Protein AF-A0A944GL21-F1 (afdb_monomer)

Solvent-accessible surface area (backbone atoms only — not comparable to full-atom values): 5598 Å² total; per-residue (Å²): 144,89,67,90,77,76,89,52,74,66,55,57,54,48,52,57,44,33,73,73,61,75,60,78,89,88,84,78,70,87,88,74,52,60,68,60,52,49,60,75,72,48,92,72,87,84,83,83,70,82,78,91,68,49,75,46,81,31,99,62,72,93,65,67,48,70,46,98,87,59,42,30,41,34,19,60,85,77,69,72,131

Radius of gyration: 19.55 Å; Cα contacts (8 Å, |Δi|>4): 61; chains: 1; bounding box: 32×34×52 Å

Secondary structure (DSSP, 8-state):
--S-----HHHHHHHHHHHHHS------STTSSHHHHHHHH-SS--PPPSPS-EEEEESS-SS-EE-TTSEEEEEGGGG--

pLDDT: mean 90.7, std 9.03, range [49.31, 97.19]

Mean predicted aligned error: 8.11 Å

Nearest PDB structures (foldseek):
  6yxy-assembly1_A2  TM=2.443E-01  e=7.843E+00  Trypanosoma brucei brucei

Sequence (81 aa):
MDKTYKKRIADKLLSEQLEAAGAVLIQGPKWCGKMTTVQQAAVSSMFLNAPSFMMVLTGVGTYAYTRTDGVTVVPISALGV

Foldseek 3Di:
DPDPDDDDPVLVVVVVCCVVPVDDDDDDDPPPCRVVSCVVVDPDDDDDDDDPAAEDEDCDDDDWDADPVRYIYHYPVRVPD

Structure (mmCIF, N/CA/C/O backbone):
data_AF-A0A944GL21-F1
#
_entry.id   AF-A0A944GL21-F1
#
loop_
_atom_site.group_PDB
_atom_site.id
_atom_site.type_symbol
_atom_site.label_atom_id
_atom_site.label_alt_id
_atom_site.label_comp_id
_atom_site.label_asym_id
_atom_site.label_entity_id
_atom_site.label_seq_id
_atom_site.pdbx_PDB_ins_code
_atom_site.Cartn_x
_atom_site.Cartn_y
_atom_site.Cartn_z
_atom_site.occupancy
_atom_site.B_iso_or_equiv
_atom_site.auth_seq_id
_atom_site.auth_comp_id
_atom_site.auth_asym_id
_atom_site.auth_atom_id
_atom_site.pdbx_PDB_model_num
ATOM 1 N N . MET A 1 1 ? 4.577 7.350 23.490 1.00 52.03 1 MET A N 1
ATOM 2 C CA . MET A 1 1 ? 3.181 7.302 23.017 1.00 52.03 1 MET A CA 1
ATOM 3 C C . MET A 1 1 ? 2.304 7.142 24.234 1.00 52.03 1 MET A C 1
ATOM 5 O O . MET A 1 1 ? 2.081 6.029 24.670 1.00 52.03 1 MET A O 1
ATOM 9 N N . ASP A 1 2 ? 1.898 8.268 24.807 1.00 49.31 2 ASP A N 1
ATOM 10 C CA . ASP A 1 2 ? 0.916 8.316 25.886 1.00 49.31 2 ASP A CA 1
ATOM 11 C C . ASP A 1 2 ? 0.104 9.605 25.698 1.00 49.31 2 ASP A C 1
ATOM 13 O O . ASP A 1 2 ? 0.326 10.652 26.299 1.00 49.31 2 ASP A O 1
ATOM 17 N N . LYS A 1 3 ? -0.727 9.571 24.657 1.00 59.25 3 LYS A N 1
ATOM 18 C CA . LYS A 1 3 ? -1.801 10.530 24.414 1.00 59.25 3 LYS A CA 1
ATOM 19 C C . LYS A 1 3 ? -3.018 9.661 24.192 1.00 59.25 3 LYS A C 1
ATOM 21 O O . LYS A 1 3 ? -3.057 8.943 23.196 1.00 59.25 3 LYS A O 1
ATOM 26 N N . THR A 1 4 ? -3.958 9.689 25.126 1.00 84.31 4 THR A N 1
ATOM 27 C CA . THR A 1 4 ? -5.184 8.891 25.095 1.00 84.31 4 THR A CA 1
ATOM 28 C C . THR A 1 4 ? -5.899 9.088 23.758 1.00 84.31 4 THR A C 1
ATOM 30 O O . THR A 1 4 ? -6.543 10.112 23.529 1.00 84.31 4 THR A O 1
ATOM 33 N N . TYR A 1 5 ? -5.737 8.137 22.834 1.00 87.88 5 TYR A N 1
ATOM 34 C CA . TYR A 1 5 ? -6.421 8.165 21.548 1.00 87.88 5 TYR A CA 1
ATOM 35 C C . TYR A 1 5 ? -7.925 8.053 21.802 1.00 87.88 5 TYR A C 1
ATOM 37 O O . TYR A 1 5 ? -8.399 7.092 22.409 1.00 87.88 5 TYR A O 1
ATOM 45 N N . LYS A 1 6 ? -8.693 9.045 21.347 1.00 91.50 6 LYS A N 1
ATOM 46 C CA . LYS A 1 6 ? -10.151 9.002 21.444 1.00 91.50 6 LYS A CA 1
ATOM 47 C C . LYS A 1 6 ? -10.697 8.215 20.259 1.00 91.50 6 LYS A C 1
ATOM 49 O O . LYS A 1 6 ? -10.572 8.668 19.121 1.00 91.50 6 LYS A O 1
ATOM 54 N N . LYS A 1 7 ? -11.333 7.072 20.538 1.00 91.62 7 LYS A N 1
ATOM 55 C CA . LYS A 1 7 ? -11.990 6.256 19.509 1.00 91.62 7 LYS A CA 1
ATOM 56 C C . LYS A 1 7 ? -12.979 7.094 18.695 1.00 91.62 7 LYS A C 1
ATOM 58 O O . LYS A 1 7 ? -13.782 7.852 19.245 1.00 91.62 7 LYS A O 1
ATOM 63 N N . ARG A 1 8 ? -12.899 6.951 17.376 1.00 93.81 8 ARG A N 1
ATOM 64 C CA . ARG A 1 8 ? -13.734 7.596 16.360 1.00 93.81 8 ARG A CA 1
ATOM 65 C C . ARG A 1 8 ? -14.695 6.563 15.770 1.00 93.81 8 ARG A C 1
ATOM 67 O O . ARG A 1 8 ? -14.443 5.365 15.820 1.00 93.81 8 ARG A O 1
ATOM 74 N N . ILE A 1 9 ? -15.764 7.033 15.124 1.00 94.62 9 ILE A N 1
ATOM 75 C CA . ILE A 1 9 ? -16.729 6.168 14.414 1.00 94.62 9 ILE A CA 1
ATOM 76 C C . ILE A 1 9 ? -16.018 5.305 13.354 1.00 94.62 9 ILE A C 1
ATOM 7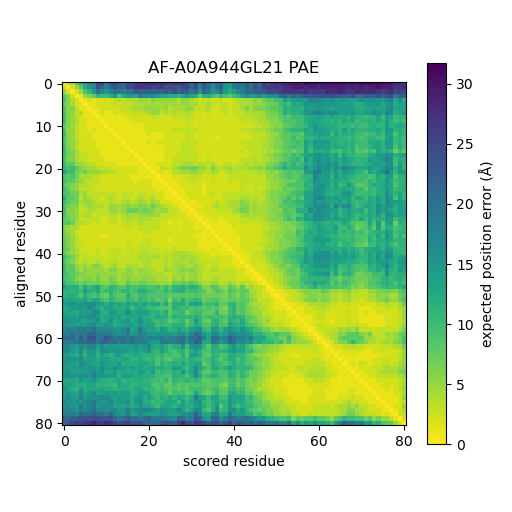8 O O . ILE A 1 9 ? -16.343 4.136 13.181 1.00 94.62 9 ILE A O 1
ATOM 82 N N . ALA A 1 10 ? -14.988 5.861 12.709 1.00 94.06 10 ALA A N 1
ATOM 83 C CA . ALA A 1 10 ? -14.183 5.163 11.712 1.00 94.06 10 ALA A CA 1
ATOM 84 C C . ALA A 1 10 ? -13.474 3.907 12.248 1.00 94.06 10 ALA A C 1
ATOM 86 O O . ALA A 1 10 ? -13.259 2.986 11.472 1.00 94.06 10 ALA A O 1
ATOM 87 N N . ASP A 1 11 ? -13.126 3.847 13.540 1.00 95.06 11 ASP A N 1
ATOM 88 C CA . ASP A 1 11 ? -12.453 2.668 14.106 1.00 95.06 11 ASP A CA 1
ATOM 89 C C . ASP A 1 11 ? -13.403 1.465 14.141 1.00 95.06 11 ASP A C 1
ATOM 91 O O . ASP A 1 11 ? -13.010 0.356 13.795 1.00 95.06 11 ASP A O 1
ATOM 95 N N . LYS A 1 12 ? -14.671 1.707 14.502 1.00 95.69 12 LYS A N 1
ATOM 96 C CA . LYS A 1 12 ? -15.721 0.682 14.516 1.00 95.69 12 LYS A CA 1
ATOM 97 C C . LYS A 1 12 ? 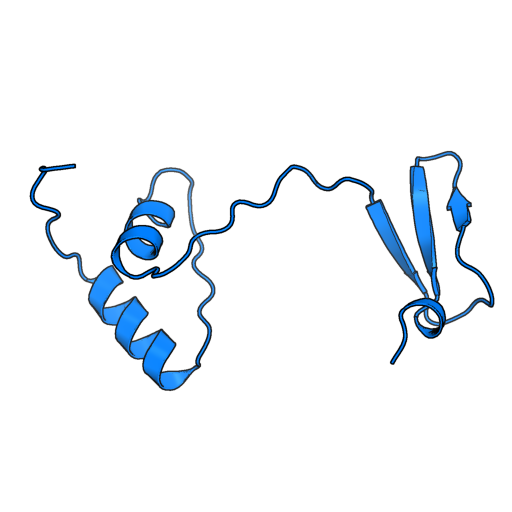-16.080 0.229 13.099 1.00 95.69 12 LYS A C 1
ATOM 99 O O . LYS A 1 12 ? -16.166 -0.964 12.842 1.00 95.69 12 LYS A O 1
ATOM 104 N N . LEU A 1 13 ? -16.241 1.176 12.173 1.00 95.62 13 LEU A N 1
ATOM 105 C CA . LEU A 1 13 ? -16.524 0.847 10.773 1.00 95.62 13 LEU A CA 1
ATOM 106 C C . LEU A 1 13 ? -15.396 0.015 10.153 1.00 95.62 13 LEU A C 1
ATOM 108 O O . LEU A 1 13 ? -15.665 -0.939 9.434 1.00 95.62 13 LEU A O 1
ATOM 112 N N . LEU A 1 14 ? -14.138 0.351 10.455 1.00 95.56 14 LEU A N 1
ATOM 113 C CA . LEU A 1 14 ? -12.988 -0.397 9.958 1.00 95.56 14 LEU A CA 1
ATOM 114 C C . LEU A 1 14 ? -12.962 -1.830 10.504 1.00 95.56 14 LEU A C 1
ATOM 116 O O . LEU A 1 14 ? -12.713 -2.748 9.727 1.00 95.56 14 LEU A O 1
ATOM 120 N N . SER A 1 15 ? -13.224 -2.035 11.801 1.00 94.81 15 SER A N 1
ATOM 121 C CA . SER A 1 15 ? -13.248 -3.386 12.377 1.00 94.81 15 SER A CA 1
ATOM 122 C C . SER A 1 15 ? -14.367 -4.238 11.782 1.00 94.81 15 SER A C 1
ATOM 124 O O . SER A 1 15 ? -14.105 -5.354 11.353 1.00 94.81 15 SER A O 1
ATOM 126 N N . GLU A 1 16 ? -15.579 -3.688 11.660 1.00 96.50 16 GLU A N 1
ATOM 127 C CA . GLU A 1 16 ? -16.725 -4.397 11.069 1.00 96.50 16 GLU A CA 1
ATOM 128 C C . GLU A 1 16 ? -16.472 -4.765 9.596 1.00 96.50 16 GLU A C 1
ATOM 130 O O . GLU A 1 16 ? -16.763 -5.878 9.162 1.00 96.50 16 GLU A O 1
ATOM 135 N N . GLN A 1 17 ? -15.881 -3.852 8.818 1.00 96.25 17 GLN A N 1
ATOM 136 C CA . GLN A 1 17 ? -15.543 -4.115 7.417 1.00 96.25 17 GLN A CA 1
ATOM 137 C C . GLN A 1 17 ? -14.414 -5.144 7.266 1.00 96.25 17 GLN A C 1
ATOM 139 O O . GLN A 1 17 ? -14.471 -5.974 6.360 1.00 96.25 17 GLN A O 1
ATOM 144 N N . LEU A 1 18 ? -13.400 -5.115 8.138 1.00 95.62 18 LEU A N 1
ATOM 145 C CA . LEU A 1 18 ? -12.322 -6.109 8.131 1.00 95.62 18 LEU A CA 1
ATOM 146 C C . LEU A 1 18 ? -12.827 -7.499 8.524 1.00 95.62 18 LEU A C 1
ATOM 148 O O . LEU A 1 18 ? -12.440 -8.469 7.878 1.00 95.62 18 LEU A O 1
ATOM 152 N N . GLU A 1 19 ? -13.706 -7.599 9.523 1.00 96.44 19 GLU A N 1
ATOM 153 C CA . GLU A 1 19 ? -14.332 -8.867 9.923 1.00 96.44 19 GLU A CA 1
ATOM 154 C C . GLU A 1 19 ? -15.166 -9.476 8.789 1.00 96.44 19 GLU A C 1
ATOM 156 O O . GLU A 1 19 ? -15.146 -10.689 8.594 1.00 96.44 19 GLU A O 1
ATOM 161 N N . ALA A 1 20 ? -15.861 -8.643 8.008 1.00 97.19 20 ALA A N 1
ATOM 162 C CA . ALA A 1 20 ? -16.699 -9.113 6.909 1.00 97.19 20 ALA A CA 1
ATOM 163 C C . ALA A 1 20 ? -15.918 -9.441 5.621 1.00 97.19 20 ALA A C 1
ATOM 165 O O . ALA A 1 20 ? -16.266 -10.395 4.928 1.00 97.19 20 ALA A O 1
ATOM 166 N N . ALA A 1 21 ? -14.901 -8.646 5.264 1.00 95.62 21 ALA A N 1
ATOM 167 C CA . ALA A 1 21 ? -14.242 -8.718 3.952 1.00 95.62 21 ALA A CA 1
ATOM 168 C C . ALA A 1 21 ? -12.798 -9.245 3.983 1.00 95.62 21 ALA A C 1
ATOM 170 O O . ALA A 1 21 ? -12.251 -9.586 2.936 1.00 95.62 21 ALA A O 1
ATOM 171 N N . GLY A 1 22 ? -12.135 -9.250 5.142 1.00 95.06 22 GLY A N 1
ATOM 172 C CA . GLY A 1 22 ? -10.713 -9.592 5.281 1.00 95.06 22 GLY A CA 1
ATOM 173 C C . GLY A 1 22 ? -9.731 -8.532 4.756 1.00 95.06 22 GLY A C 1
ATOM 174 O O . GLY A 1 22 ? -8.555 -8.561 5.113 1.00 95.06 22 GLY A O 1
ATOM 175 N N . ALA A 1 23 ? -10.188 -7.564 3.955 1.00 95.38 23 ALA A N 1
ATOM 176 C CA . ALA A 1 23 ? -9.396 -6.432 3.479 1.00 95.38 23 ALA A CA 1
ATOM 177 C C . ALA A 1 23 ? -10.271 -5.191 3.252 1.00 95.38 23 ALA A C 1
ATOM 179 O O . ALA A 1 23 ? -11.402 -5.291 2.780 1.00 95.38 23 ALA A O 1
ATOM 180 N N . VAL A 1 24 ? -9.731 -4.006 3.559 1.00 94.69 24 VAL A N 1
ATOM 181 C CA . VAL A 1 24 ? -10.449 -2.727 3.431 1.00 94.69 24 VAL A CA 1
ATOM 182 C C . VAL A 1 24 ? -9.559 -1.672 2.784 1.00 94.69 24 VAL A C 1
ATOM 184 O O . VAL A 1 24 ? -8.431 -1.433 3.216 1.00 94.69 24 VAL A O 1
ATOM 187 N N . LEU A 1 25 ? -10.091 -0.995 1.766 1.00 94.75 25 LEU A N 1
ATOM 188 C CA . LEU A 1 25 ? -9.449 0.143 1.117 1.00 94.75 25 LEU A CA 1
ATOM 189 C C . LEU A 1 25 ? -9.881 1.454 1.790 1.00 94.75 25 LEU A C 1
ATOM 191 O O . LEU A 1 25 ? -11.047 1.835 1.732 1.00 94.75 25 LEU A O 1
ATOM 195 N N . ILE A 1 26 ? -8.936 2.179 2.393 1.00 93.50 26 ILE A N 1
ATOM 196 C CA . ILE A 1 26 ? -9.217 3.446 3.088 1.00 93.50 26 ILE A CA 1
ATOM 197 C C . ILE A 1 26 ? -8.787 4.641 2.230 1.00 93.50 26 ILE A C 1
ATOM 199 O O . ILE A 1 26 ? -7.597 4.860 2.004 1.00 93.50 26 ILE A O 1
ATOM 203 N N . GLN A 1 27 ? -9.748 5.467 1.807 1.00 94.12 27 GLN A N 1
ATOM 204 C CA . GLN A 1 27 ? -9.526 6.602 0.896 1.00 94.12 27 GLN A CA 1
ATOM 205 C C . GLN A 1 27 ? -9.972 7.961 1.459 1.00 94.12 27 GLN A C 1
ATOM 207 O O . GLN A 1 27 ? -10.706 8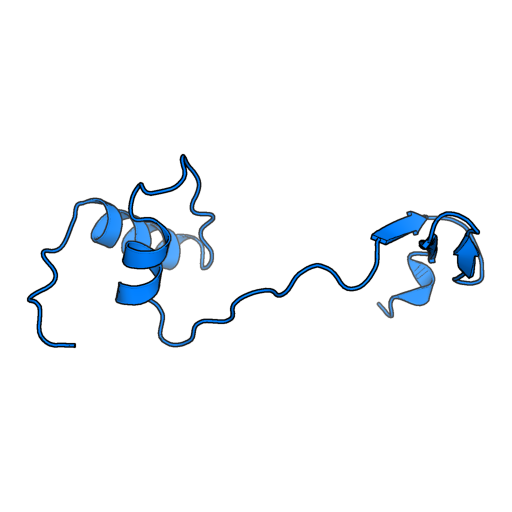.064 2.440 1.00 94.12 27 GLN A O 1
ATOM 212 N N . GLY A 1 28 ? -9.464 9.043 0.856 1.00 93.62 28 GLY A N 1
ATOM 213 C CA . GLY A 1 28 ? -9.941 10.420 1.042 1.00 93.62 28 GLY A CA 1
ATOM 214 C C . GLY A 1 28 ? -8.816 11.475 1.041 1.00 93.62 28 GLY A C 1
ATOM 215 O O . GLY A 1 28 ? -7.656 11.129 0.820 1.00 93.62 28 GLY A O 1
ATOM 216 N N . PRO A 1 29 ? -9.106 12.730 1.430 1.00 95.06 29 PRO A N 1
ATOM 217 C CA . PRO A 1 29 ? -8.137 13.831 1.385 1.00 95.06 29 PRO A CA 1
ATOM 218 C C . PRO A 1 29 ? -6.932 13.632 2.319 1.00 95.06 29 PRO A C 1
ATOM 220 O O . PRO A 1 29 ? -7.030 12.961 3.355 1.00 95.06 29 PRO A O 1
ATOM 223 N N . LYS A 1 30 ? -5.786 14.241 1.993 1.00 92.38 30 LYS A N 1
ATOM 224 C CA . LYS A 1 30 ? -4.624 14.278 2.899 1.00 92.38 30 LYS A CA 1
ATOM 225 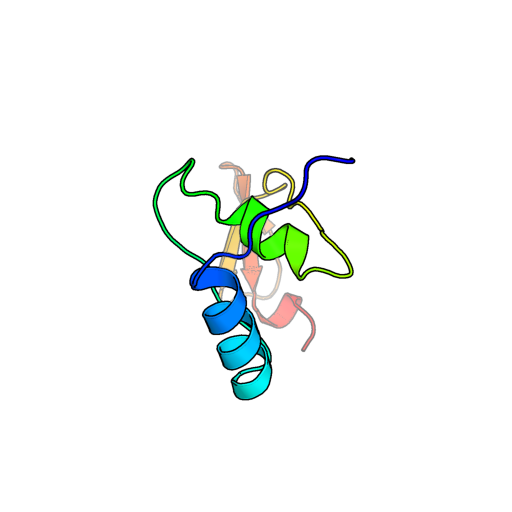C C . LYS A 1 30 ? -5.038 14.925 4.232 1.00 92.38 30 LYS A C 1
ATOM 227 O O . LYS A 1 30 ? -5.909 15.783 4.260 1.00 92.38 30 L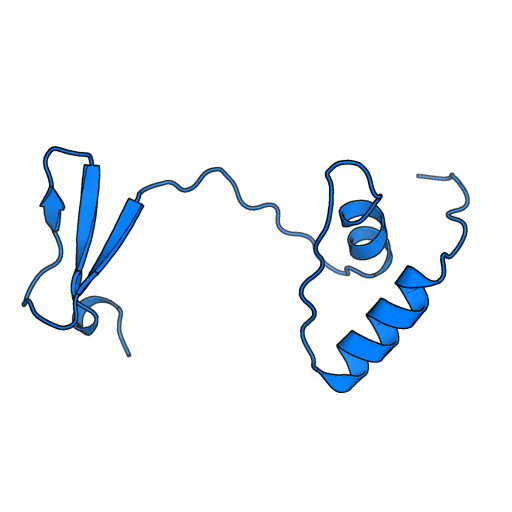YS A O 1
ATOM 232 N N . TRP A 1 31 ? -4.422 14.492 5.335 1.00 88.94 31 TRP A N 1
ATOM 233 C CA . TRP A 1 31 ? -4.674 14.997 6.698 1.00 88.94 31 TRP A CA 1
ATOM 234 C C . TRP A 1 31 ? -5.996 14.568 7.371 1.00 88.94 31 TRP A C 1
ATOM 236 O O . TRP A 1 31 ? -6.176 14.819 8.555 1.00 88.94 31 TRP A O 1
ATOM 246 N N . CYS A 1 32 ? -6.890 13.804 6.731 1.00 92.69 32 CYS A N 1
ATOM 247 C CA . CYS A 1 32 ? -8.124 13.341 7.408 1.00 92.69 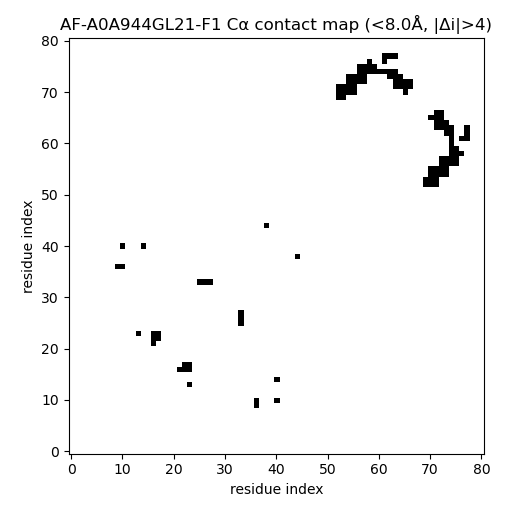32 CYS A CA 1
ATOM 248 C C . CYS A 1 32 ? -7.923 12.209 8.446 1.00 92.69 32 CYS A C 1
ATOM 250 O O . CYS A 1 32 ? -8.876 11.522 8.802 1.00 92.69 32 CYS A O 1
ATOM 252 N N . GLY A 1 33 ? -6.692 11.940 8.896 1.00 91.56 33 GLY A N 1
ATOM 253 C CA . GLY A 1 33 ? -6.419 10.944 9.941 1.00 91.56 33 GLY A CA 1
ATOM 254 C C . GLY A 1 33 ? -6.620 9.478 9.535 1.00 91.56 33 GLY A C 1
ATOM 255 O O . GLY A 1 33 ? -6.832 8.648 10.415 1.00 91.56 33 GLY A O 1
ATOM 256 N N . LYS A 1 34 ? -6.553 9.156 8.233 1.00 94.50 34 LYS A N 1
ATOM 257 C CA . LYS A 1 34 ? -6.658 7.782 7.696 1.00 94.50 34 LYS A CA 1
ATOM 258 C C . LYS A 1 34 ? -5.574 6.861 8.229 1.00 94.50 34 LYS A C 1
ATOM 260 O O . LYS A 1 34 ? -5.879 5.837 8.821 1.00 94.50 34 LYS A O 1
ATOM 265 N N . MET A 1 35 ? -4.312 7.261 8.046 1.00 92.19 35 MET A N 1
ATOM 266 C CA . MET A 1 35 ? -3.177 6.489 8.550 1.00 92.19 35 MET A CA 1
ATOM 267 C C . MET A 1 35 ? -3.256 6.320 10.059 1.00 92.19 35 MET A C 1
ATOM 269 O O . MET A 1 35 ? -2.997 5.234 10.551 1.00 92.19 35 MET A O 1
ATOM 273 N N . THR A 1 36 ? -3.695 7.353 10.779 1.00 92.81 36 THR A N 1
ATOM 274 C CA . THR A 1 36 ? -3.897 7.262 12.223 1.00 92.81 36 THR A CA 1
ATOM 275 C C . THR A 1 36 ? -4.928 6.192 12.578 1.00 92.81 36 THR A C 1
ATOM 277 O O . THR A 1 36 ? -4.655 5.411 13.474 1.00 92.81 36 THR A O 1
ATOM 280 N N . THR A 1 37 ? -6.064 6.103 11.865 1.00 93.88 37 THR A N 1
ATOM 281 C CA . THR A 1 37 ? -7.068 5.034 12.070 1.00 93.88 37 THR A CA 1
ATOM 282 C C . THR A 1 37 ? -6.463 3.653 11.819 1.00 93.88 37 THR A C 1
ATOM 284 O O . THR A 1 37 ? -6.575 2.778 12.669 1.00 93.88 37 THR A O 1
ATOM 287 N N . VAL A 1 38 ? -5.763 3.470 10.692 1.00 93.56 38 VAL A N 1
ATOM 288 C CA . VAL A 1 38 ? -5.101 2.194 10.358 1.00 93.56 38 VAL A CA 1
ATOM 289 C C . VAL A 1 38 ? -4.103 1.801 11.441 1.00 93.56 38 VAL A C 1
ATOM 291 O O . VAL A 1 38 ? -4.121 0.670 11.906 1.00 93.56 38 VAL A O 1
ATOM 294 N N . GLN A 1 39 ? -3.267 2.738 11.890 1.00 92.50 39 GLN A N 1
ATOM 295 C CA . GLN A 1 39 ? -2.241 2.490 12.904 1.00 92.50 39 GLN A CA 1
ATOM 296 C C . GLN A 1 39 ? -2.805 2.103 14.275 1.00 92.50 39 GLN A C 1
ATOM 298 O O . GLN A 1 39 ? -2.090 1.470 15.039 1.00 92.50 39 GLN A O 1
ATOM 303 N N . GLN A 1 40 ? -4.050 2.467 14.607 1.00 92.06 40 GLN A N 1
ATOM 304 C CA . GLN A 1 40 ? -4.671 2.004 15.854 1.00 92.06 40 GLN A CA 1
ATOM 305 C C . GLN A 1 40 ? -5.099 0.532 15.800 1.00 92.06 40 GLN A C 1
ATOM 307 O O . GLN A 1 40 ? -5.183 -0.102 16.846 1.00 92.06 40 GLN A O 1
ATOM 312 N N . ALA A 1 41 ? -5.393 0.003 14.608 1.00 90.38 41 ALA A N 1
ATOM 313 C CA . ALA A 1 41 ? -5.846 -1.376 14.414 1.00 90.38 41 ALA A CA 1
ATOM 314 C C . ALA A 1 41 ? -4.735 -2.315 13.907 1.00 90.38 41 ALA A C 1
ATOM 316 O O . ALA A 1 41 ? -4.827 -3.529 14.063 1.00 90.38 41 ALA A O 1
ATOM 317 N N . ALA A 1 42 ? -3.699 -1.771 13.270 1.00 92.56 42 ALA A N 1
ATOM 318 C CA . ALA A 1 42 ? -2.651 -2.551 12.632 1.00 92.56 42 ALA A CA 1
ATOM 319 C C . ALA A 1 42 ? -1.730 -3.226 13.658 1.00 92.56 42 ALA A C 1
ATOM 321 O O . ALA A 1 42 ? -1.125 -2.565 14.497 1.00 92.56 42 ALA A O 1
ATOM 322 N N . VAL A 1 43 ? -1.554 -4.542 13.516 1.00 93.19 43 VAL A N 1
ATOM 323 C CA . VAL A 1 43 ? -0.515 -5.308 14.231 1.00 93.19 43 VAL A CA 1
ATOM 324 C C . VAL A 1 43 ? 0.863 -5.070 13.605 1.00 93.19 43 VAL A C 1
ATOM 326 O O . VAL A 1 43 ? 1.875 -5.009 14.296 1.00 93.19 43 VAL A O 1
ATOM 329 N N . SER A 1 44 ? 0.902 -4.888 12.286 1.00 93.50 44 SER A N 1
ATOM 330 C CA . SER A 1 44 ? 2.108 -4.587 11.518 1.00 93.50 44 SER A CA 1
ATOM 331 C C . SER A 1 44 ? 1.818 -3.501 10.491 1.00 93.50 44 SER A C 1
ATOM 333 O O . SER A 1 44 ? 0.754 -3.501 9.871 1.00 93.50 44 SER A O 1
ATOM 335 N N . SER A 1 45 ? 2.775 -2.606 10.262 1.00 90.94 45 SER A N 1
ATOM 336 C CA . SER A 1 45 ? 2.668 -1.563 9.241 1.00 90.94 45 SER A CA 1
ATOM 337 C C . SER A 1 45 ? 3.848 -1.627 8.285 1.00 90.94 45 SER A C 1
ATOM 339 O O . SER A 1 45 ? 4.995 -1.621 8.732 1.00 90.94 45 SER A O 1
ATOM 341 N N . MET A 1 46 ? 3.570 -1.609 6.985 1.00 90.62 46 MET A N 1
ATOM 342 C CA . MET A 1 46 ? 4.583 -1.463 5.946 1.00 90.62 46 MET A CA 1
ATOM 343 C C . MET A 1 46 ? 4.299 -0.186 5.159 1.00 90.62 46 MET A C 1
ATOM 345 O O . MET A 1 46 ? 3.179 0.035 4.700 1.00 90.62 46 MET A O 1
ATOM 349 N N . PHE A 1 47 ? 5.311 0.664 5.026 1.00 88.75 47 PHE A N 1
ATOM 350 C CA . PHE A 1 47 ? 5.238 1.869 4.211 1.00 88.75 47 PHE A CA 1
ATOM 351 C C . PHE A 1 47 ? 5.909 1.577 2.878 1.00 88.75 47 PHE A C 1
ATOM 353 O O . PHE A 1 47 ? 7.062 1.151 2.836 1.00 88.75 47 PHE A O 1
ATOM 360 N N . LEU A 1 48 ? 5.171 1.774 1.790 1.00 87.75 48 LEU A N 1
ATOM 361 C CA . LEU A 1 48 ? 5.705 1.597 0.448 1.00 87.75 48 LEU A CA 1
ATOM 362 C C . LEU A 1 48 ? 6.621 2.778 0.128 1.00 87.75 48 LEU A C 1
ATOM 364 O O . LEU A 1 48 ? 6.210 3.937 0.213 1.00 87.75 48 LEU A O 1
ATOM 368 N N . ASN A 1 49 ? 7.864 2.468 -0.230 1.00 88.56 49 ASN A N 1
ATOM 369 C CA . ASN A 1 49 ? 8.778 3.447 -0.799 1.00 88.56 49 ASN A CA 1
ATOM 370 C C . ASN A 1 49 ? 8.281 3.892 -2.177 1.00 88.56 49 ASN A C 1
ATOM 372 O O . ASN A 1 49 ? 7.370 3.296 -2.759 1.00 88.56 49 ASN A O 1
ATOM 376 N N . ALA A 1 50 ? 8.909 4.938 -2.712 1.00 88.62 50 ALA A N 1
ATOM 377 C CA . ALA A 1 50 ? 8.708 5.302 -4.105 1.00 88.62 50 ALA A CA 1
ATOM 378 C C . ALA A 1 50 ? 8.926 4.069 -5.010 1.00 88.62 50 ALA A C 1
ATOM 380 O O . ALA A 1 50 ? 9.843 3.280 -4.747 1.00 88.62 50 ALA A O 1
ATOM 381 N N . PRO A 1 51 ? 8.089 3.881 -6.047 1.00 90.06 51 PRO A N 1
ATOM 382 C CA . PRO A 1 51 ? 8.228 2.754 -6.958 1.00 90.06 51 PRO A CA 1
ATOM 383 C C . PRO A 1 51 ? 9.615 2.775 -7.606 1.00 90.06 51 PRO A C 1
ATOM 385 O O . PRO A 1 51 ? 10.069 3.815 -8.078 1.00 90.06 51 PRO A O 1
ATOM 388 N N . SER A 1 52 ? 10.292 1.627 -7.622 1.00 90.00 52 SER A N 1
ATOM 389 C CA . SER A 1 52 ? 11.665 1.526 -8.134 1.00 90.00 52 SER A CA 1
ATOM 390 C C . SER A 1 52 ? 11.748 1.548 -9.662 1.00 90.00 52 SER A C 1
ATOM 392 O O . SER A 1 52 ? 12.796 1.877 -10.208 1.00 90.00 52 SER A O 1
ATOM 394 N N . PHE A 1 53 ? 10.666 1.189 -10.355 1.00 92.12 53 PHE A N 1
ATOM 395 C CA . PHE A 1 53 ? 10.562 1.207 -11.814 1.00 92.12 53 PHE A CA 1
ATOM 396 C C . PHE A 1 53 ? 9.091 1.274 -12.245 1.00 92.12 53 PHE A C 1
ATOM 398 O O . PHE A 1 53 ? 8.187 0.939 -11.476 1.00 92.12 53 PHE A O 1
ATOM 405 N N . MET A 1 54 ? 8.850 1.694 -13.487 1.00 93.38 54 MET A N 1
ATOM 406 C CA . MET A 1 54 ? 7.531 1.652 -14.117 1.00 93.38 54 MET A CA 1
ATOM 407 C C . MET A 1 54 ? 7.439 0.415 -15.010 1.00 93.38 54 MET A C 1
ATOM 409 O O . MET A 1 54 ? 8.340 0.173 -15.812 1.00 93.38 54 MET A O 1
ATOM 413 N N . MET A 1 55 ? 6.366 -0.366 -14.874 1.00 95.31 55 MET A N 1
ATOM 414 C CA . MET A 1 55 ? 6.147 -1.595 -15.638 1.00 95.31 55 MET A CA 1
ATOM 415 C C . MET A 1 55 ? 4.852 -1.529 -16.444 1.00 95.31 55 MET A C 1
ATOM 417 O O . MET A 1 55 ? 3.831 -1.072 -15.935 1.00 95.31 55 MET A O 1
ATOM 421 N N . VAL A 1 56 ? 4.887 -2.043 -17.673 1.00 95.19 56 VAL A N 1
ATOM 422 C CA . VAL A 1 56 ? 3.697 -2.347 -18.475 1.00 95.19 56 VAL A CA 1
ATOM 423 C C . VAL A 1 56 ? 3.628 -3.852 -18.685 1.00 95.19 56 VAL A C 1
ATOM 425 O O . VAL A 1 56 ? 4.568 -4.451 -19.208 1.00 95.19 56 VAL A O 1
ATOM 428 N N . LEU A 1 57 ? 2.503 -4.448 -18.293 1.00 95.94 57 LEU A N 1
ATOM 429 C CA . LEU A 1 57 ? 2.235 -5.862 -18.528 1.00 95.94 57 LEU A CA 1
ATOM 430 C C . LEU A 1 57 ? 1.659 -6.079 -19.925 1.00 95.94 57 LEU A C 1
ATOM 432 O O . LEU A 1 57 ? 0.696 -5.411 -20.308 1.00 95.94 57 LEU A O 1
ATOM 436 N N . THR A 1 58 ? 2.224 -7.027 -20.673 1.00 93.81 58 THR A N 1
ATOM 437 C CA . THR A 1 58 ? 1.737 -7.410 -22.005 1.00 93.81 58 THR A CA 1
ATOM 438 C C . THR A 1 58 ? 1.238 -8.852 -22.021 1.00 93.81 58 THR A C 1
ATOM 440 O O . THR A 1 58 ? 1.819 -9.746 -21.411 1.00 93.81 58 THR A O 1
ATOM 443 N N . GLY A 1 59 ? 0.143 -9.106 -22.742 1.00 90.88 59 GLY A N 1
ATOM 444 C CA . GLY A 1 59 ? -0.360 -10.471 -22.968 1.00 90.88 59 GLY A CA 1
ATOM 445 C C . GLY A 1 59 ? 0.408 -11.241 -24.049 1.00 90.88 59 GLY A C 1
ATOM 446 O O . GLY A 1 59 ? 0.177 -12.426 -24.249 1.00 90.88 59 GLY A O 1
ATOM 447 N N . VAL A 1 60 ? 1.310 -10.560 -24.758 1.00 84.12 60 VAL A N 1
ATOM 448 C CA . VAL A 1 60 ? 2.124 -11.098 -25.851 1.00 84.12 60 VAL A CA 1
ATOM 449 C C . VAL A 1 60 ? 3.596 -10.771 -25.612 1.00 84.12 60 VAL A C 1
ATOM 451 O O . VAL A 1 60 ? 3.917 -9.762 -24.978 1.00 84.12 60 VAL A O 1
ATOM 454 N N . GLY A 1 61 ? 4.481 -11.612 -26.146 1.00 82.44 61 GLY A N 1
ATOM 455 C CA . GLY A 1 61 ? 5.932 -11.466 -26.030 1.00 82.44 61 GLY A CA 1
ATOM 456 C C . GLY A 1 61 ? 6.589 -12.641 -25.310 1.00 82.44 61 GLY A C 1
ATOM 457 O O . GLY A 1 61 ? 5.967 -13.329 -24.504 1.00 82.44 61 GLY A O 1
ATOM 458 N N . THR A 1 62 ? 7.857 -12.882 -25.634 1.00 82.19 62 THR A N 1
ATOM 459 C CA . THR A 1 62 ? 8.648 -14.004 -25.103 1.00 82.19 62 THR A CA 1
ATOM 460 C C . THR A 1 62 ? 9.676 -13.575 -24.058 1.00 82.19 62 THR A C 1
ATOM 462 O O . THR A 1 62 ? 10.201 -14.428 -23.351 1.00 82.19 62 THR A O 1
ATOM 465 N N . TYR A 1 63 ? 9.961 -12.274 -23.934 1.00 89.94 63 TYR A N 1
ATOM 466 C CA . TYR A 1 63 ? 10.950 -11.744 -22.998 1.00 89.94 63 TYR A CA 1
ATOM 467 C C . TYR A 1 63 ? 10.561 -10.364 -22.459 1.00 89.94 63 TYR A C 1
ATOM 469 O O . TYR A 1 63 ? 9.883 -9.581 -23.128 1.00 89.94 63 TYR A O 1
ATOM 477 N N . ALA A 1 64 ? 11.018 -10.074 -21.241 1.00 94.19 64 ALA A N 1
ATOM 478 C CA . ALA A 1 64 ? 10.934 -8.753 -20.634 1.00 94.19 64 ALA A CA 1
ATOM 479 C C . ALA A 1 64 ? 12.100 -7.868 -21.098 1.00 94.19 64 ALA A C 1
ATOM 481 O O . ALA A 1 64 ? 13.226 -8.349 -21.240 1.00 94.19 64 ALA A O 1
ATOM 482 N N . TYR A 1 65 ? 11.846 -6.578 -21.315 1.00 94.12 65 TYR A N 1
ATOM 483 C CA . TYR A 1 65 ? 12.889 -5.610 -21.661 1.00 94.12 65 TYR A CA 1
ATOM 484 C C . TYR A 1 65 ? 12.547 -4.198 -21.179 1.00 94.12 65 TYR A C 1
ATOM 486 O O . TYR A 1 65 ? 11.378 -3.843 -21.020 1.00 94.12 65 TYR A O 1
ATOM 494 N N . THR A 1 66 ? 13.573 -3.371 -20.981 1.00 96.38 66 THR A N 1
ATOM 495 C CA . THR A 1 66 ? 13.415 -1.962 -20.602 1.00 96.38 66 THR A CA 1
ATOM 496 C C . THR A 1 66 ? 13.603 -1.076 -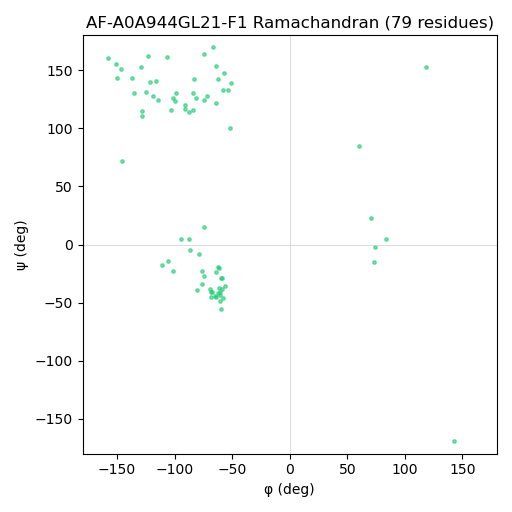21.824 1.00 96.38 66 THR A C 1
ATOM 498 O O . THR A 1 66 ? 14.603 -1.172 -22.535 1.00 96.38 66 THR A O 1
ATOM 501 N N . ARG A 1 67 ? 12.621 -0.215 -22.086 1.00 95.50 67 ARG A N 1
ATOM 502 C CA . ARG A 1 67 ? 12.673 0.797 -23.144 1.00 95.50 67 ARG A CA 1
ATOM 503 C C . ARG A 1 67 ? 13.593 1.955 -22.748 1.00 95.50 67 ARG A C 1
ATOM 505 O O . ARG A 1 67 ? 13.893 2.164 -21.576 1.00 95.50 67 ARG A O 1
ATOM 512 N N . THR A 1 68 ? 13.989 2.761 -23.729 1.00 96.44 68 THR A N 1
ATOM 513 C CA . THR A 1 68 ? 14.856 3.937 -23.526 1.00 96.44 68 THR A CA 1
ATOM 514 C C . THR A 1 68 ? 14.241 5.019 -22.634 1.00 96.44 68 THR A C 1
ATOM 516 O O . THR A 1 68 ? 14.965 5.851 -22.103 1.00 96.44 68 THR A O 1
ATOM 519 N N . ASP A 1 69 ? 12.919 5.016 -22.461 1.00 95.38 69 ASP A N 1
ATOM 520 C CA . ASP A 1 69 ? 12.171 5.911 -21.569 1.00 95.38 69 ASP A CA 1
ATOM 521 C C . ASP A 1 69 ? 12.057 5.384 -20.122 1.00 95.38 69 ASP A C 1
ATOM 523 O O . ASP A 1 69 ? 11.382 5.994 -19.296 1.00 95.38 69 ASP A O 1
ATOM 527 N N . GLY A 1 70 ? 12.710 4.261 -19.797 1.00 93.50 70 GLY A N 1
ATOM 528 C CA . GLY A 1 70 ? 12.719 3.675 -18.453 1.00 93.50 70 GLY A CA 1
ATOM 529 C C . GLY A 1 70 ? 11.507 2.796 -18.127 1.00 93.50 70 GLY A C 1
ATOM 530 O O . GLY A 1 70 ? 11.395 2.305 -17.002 1.00 93.50 70 GLY A O 1
ATOM 531 N N . VAL A 1 71 ? 10.607 2.559 -19.089 1.00 96.12 71 VAL A N 1
ATOM 532 C CA . VAL A 1 71 ? 9.473 1.641 -18.909 1.00 96.12 71 VAL A CA 1
ATOM 533 C C . VAL A 1 71 ? 9.918 0.200 -19.131 1.00 96.12 71 VAL A C 1
ATOM 535 O O . VAL A 1 71 ? 10.447 -0.150 -20.187 1.00 96.12 71 VAL A O 1
ATOM 538 N N . THR A 1 72 ? 9.653 -0.654 -18.148 1.00 96.00 72 THR A N 1
ATOM 539 C CA . THR A 1 72 ? 9.890 -2.098 -18.235 1.00 96.00 72 THR A CA 1
ATOM 540 C C . THR A 1 72 ? 8.661 -2.775 -18.835 1.00 96.00 72 THR A C 1
ATOM 542 O O . THR A 1 72 ? 7.586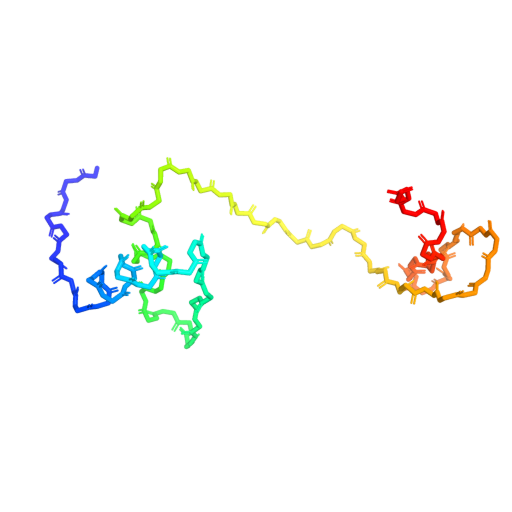 -2.772 -18.239 1.00 96.00 72 THR A O 1
ATOM 545 N N . VAL A 1 73 ? 8.794 -3.344 -20.028 1.00 95.25 73 VAL A N 1
ATOM 546 C CA . VAL A 1 73 ? 7.736 -4.114 -20.690 1.00 95.25 73 VAL A CA 1
ATOM 547 C C . VAL A 1 73 ? 7.901 -5.574 -20.292 1.00 95.25 73 VAL A C 1
ATOM 549 O O . VAL A 1 73 ? 8.957 -6.160 -20.536 1.00 95.25 73 VAL A O 1
ATOM 552 N N . VAL A 1 74 ? 6.883 -6.154 -19.656 1.00 96.31 74 VAL A N 1
ATOM 553 C CA . VAL A 1 74 ? 6.949 -7.511 -19.098 1.00 96.31 74 VAL A CA 1
ATOM 554 C C . VAL A 1 74 ? 5.765 -8.338 -19.593 1.00 96.31 74 VAL A C 1
ATOM 556 O O . VAL A 1 74 ? 4.622 -8.029 -19.252 1.00 96.31 74 VAL A O 1
ATOM 559 N N . PRO A 1 75 ? 6.004 -9.401 -20.379 1.00 95.12 75 PRO A N 1
ATOM 560 C CA . PRO A 1 75 ? 4.963 -10.358 -20.714 1.00 95.12 75 PRO A CA 1
ATOM 561 C C . PRO A 1 75 ? 4.433 -11.049 -19.460 1.00 95.12 75 PRO A C 1
ATOM 563 O O . PRO A 1 75 ? 5.210 -11.399 -18.572 1.00 95.12 75 PRO A O 1
ATOM 566 N N . ILE A 1 76 ? 3.129 -11.316 -19.398 1.00 94.12 76 ILE A N 1
ATOM 567 C CA . ILE A 1 76 ? 2.531 -12.014 -18.248 1.00 94.12 76 ILE A CA 1
ATOM 568 C C . ILE A 1 76 ? 3.149 -13.403 -18.018 1.00 94.12 76 ILE A C 1
ATOM 570 O O . ILE A 1 76 ? 3.273 -13.845 -16.880 1.00 94.12 76 ILE A O 1
ATOM 574 N N . SER A 1 77 ? 3.627 -14.049 -19.087 1.00 90.50 77 SER A N 1
ATOM 575 C CA . SER A 1 77 ? 4.348 -15.327 -19.039 1.00 90.50 77 SER A CA 1
ATOM 576 C C . SER A 1 77 ? 5.657 -15.268 -18.243 1.00 90.50 77 SER A C 1
ATOM 578 O O . SER A 1 77 ? 6.137 -16.306 -17.797 1.00 90.50 77 SER A O 1
ATOM 580 N N . ALA A 1 78 ? 6.226 -14.079 -18.026 1.00 89.94 78 ALA A N 1
ATOM 581 C CA . ALA A 1 78 ? 7.459 -13.887 -17.266 1.00 89.94 78 ALA A CA 1
ATOM 582 C C . ALA A 1 78 ? 7.240 -13.732 -15.747 1.00 89.94 78 ALA A C 1
ATOM 584 O O . ALA A 1 78 ? 8.221 -13.650 -15.011 1.00 89.94 78 ALA A O 1
ATOM 585 N N . LEU A 1 79 ? 5.990 -13.678 -15.264 1.00 89.00 79 LEU A N 1
ATOM 586 C CA . LEU A 1 79 ? 5.681 -13.442 -13.846 1.00 89.00 79 LEU A CA 1
ATOM 587 C C . 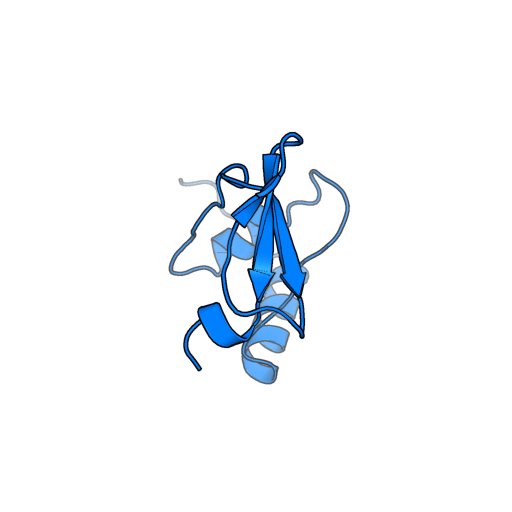LEU A 1 79 ? 5.470 -14.706 -13.001 1.00 89.00 79 LEU A C 1
ATOM 589 O O . LEU A 1 79 ? 5.175 -14.567 -11.820 1.00 89.00 79 LEU A O 1
ATOM 593 N N . GLY A 1 80 ? 5.665 -15.902 -13.565 1.00 72.19 80 GLY A N 1
ATOM 594 C CA . GLY A 1 80 ? 5.572 -17.165 -12.827 1.00 72.19 80 GLY A CA 1
ATOM 595 C C . GLY A 1 80 ? 4.190 -17.379 -12.210 1.00 72.19 80 GLY A C 1
ATOM 596 O O . GLY A 1 80 ? 3.970 -17.061 -11.044 1.00 72.19 80 GLY A O 1
ATOM 597 N N . VAL A 1 81 ? 3.268 -17.923 -13.004 1.00 60.53 81 VAL A N 1
ATOM 598 C CA . VAL A 1 81 ? 2.025 -18.531 -12.502 1.00 60.53 81 VAL A CA 1
ATOM 599 C C . VAL A 1 81 ? 2.187 -20.033 -12.361 1.00 60.53 81 VAL A C 1
ATOM 601 O O . VAL A 1 81 ? 2.893 -20.622 -13.211 1.00 60.53 81 VAL A O 1
#